Protein AF-A0A961X4J5-F1 (afdb_monomer_lite)

Radius of gyration: 14.14 Å; chains: 1; bounding box: 37×30×37 Å

pLDDT: mean 94.18, std 5.53, range [62.19, 98.69]

Secondary structure (DSSP, 8-state):
---HHHHHHHHHHTGGGS-EEEEETTEEEEE-HHHHHTGGGEEEEEEEETT-SS-EE--PPPP-TTSTT---TTTS--EEEEETT--S-EEEEEEETTS-BPPPEEEEPPTT-TTS-B-EE--

Foldseek 3Di:
DDDLVRLVVVCVVCVFPQWWWFDDDQKIKIFRLVVLQSVLFFPWKWKDFPPDDDIDTQDHDDADPVRRRDDDPVPHPGIDIGGPPRGAKMWMKTQTPVRDIDDIWMWGHDPPCHRDIGIGTPD

Sequence (123 aa):
MMAPAQMRAALEATAGQWLAFRNWDGKQLVYFTHLVSWKCGIAEVRYQVNGQGGAEHFPLPACDPQMPFNVDAEKDAIYLTFAAGTVREITVQLTYADGSESAVRAFAPCDNAGDSACAVAVR

Structure (mmCIF, N/CA/C/O backbone):
data_AF-A0A961X4J5-F1
#
_entry.id   AF-A0A961X4J5-F1
#
loop_
_atom_site.group_PDB
_atom_site.id
_atom_site.type_symbol
_atom_site.label_atom_id
_atom_site.label_alt_id
_atom_site.label_comp_id
_atom_site.label_asym_id
_atom_site.label_entity_id
_atom_site.label_seq_id
_atom_site.pdbx_PDB_ins_code
_atom_site.Cartn_x
_atom_site.Cartn_y
_atom_site.Cartn_z
_atom_site.occupancy
_atom_site.B_iso_or_equiv
_atom_site.auth_seq_id
_atom_site.auth_comp_id
_atom_site.auth_asym_id
_atom_site.auth_atom_id
_atom_site.pdbx_PDB_model_num
ATOM 1 N N . MET A 1 1 ? 20.866 0.372 -9.115 1.00 71.69 1 MET A N 1
ATOM 2 C CA . MET A 1 1 ? 19.399 0.324 -8.942 1.00 71.69 1 MET A CA 1
ATOM 3 C C . MET A 1 1 ? 18.960 -1.129 -8.994 1.00 71.69 1 MET A C 1
ATOM 5 O O . MET A 1 1 ? 19.514 -1.866 -9.802 1.00 71.69 1 MET A O 1
ATOM 9 N N . MET A 1 2 ? 18.038 -1.554 -8.129 1.00 83.94 2 MET A N 1
ATOM 10 C CA . MET A 1 2 ? 17.468 -2.904 -8.214 1.00 83.94 2 MET A CA 1
ATOM 11 C C . MET A 1 2 ? 16.717 -3.078 -9.537 1.00 83.94 2 MET A C 1
ATOM 13 O O . MET A 1 2 ? 16.040 -2.158 -9.990 1.00 83.94 2 MET A O 1
ATOM 17 N N . ALA A 1 3 ? 16.831 -4.255 -10.151 1.00 90.62 3 ALA A N 1
ATOM 18 C CA . ALA A 1 3 ? 16.052 -4.581 -11.343 1.00 90.62 3 ALA A CA 1
ATOM 19 C C . ALA A 1 3 ? 14.548 -4.692 -11.003 1.00 90.62 3 ALA A C 1
ATOM 21 O O . ALA A 1 3 ? 14.225 -5.084 -9.876 1.00 90.62 3 ALA A O 1
ATOM 22 N N . PRO A 1 4 ? 13.625 -4.450 -11.958 1.00 90.19 4 PRO A N 1
ATOM 23 C CA . PRO A 1 4 ? 12.179 -4.544 -11.715 1.00 90.19 4 PRO A CA 1
ATOM 24 C C . PRO A 1 4 ? 11.747 -5.877 -11.089 1.00 90.19 4 PRO A C 1
ATOM 26 O O . PRO A 1 4 ? 11.022 -5.892 -10.098 1.00 90.19 4 PRO A O 1
ATOM 29 N N . ALA A 1 5 ? 12.292 -6.995 -11.580 1.00 91.94 5 ALA A N 1
ATOM 30 C CA . ALA A 1 5 ? 12.014 -8.321 -11.029 1.00 91.94 5 ALA A CA 1
ATOM 31 C C . ALA A 1 5 ? 12.446 -8.467 -9.556 1.00 91.94 5 ALA A C 1
ATOM 33 O O . ALA A 1 5 ? 11.760 -9.122 -8.775 1.00 91.94 5 ALA A O 1
ATOM 34 N N . GLN A 1 6 ? 13.556 -7.834 -9.153 1.00 94.31 6 GLN A N 1
ATOM 35 C CA . GLN A 1 6 ? 14.018 -7.858 -7.760 1.00 94.31 6 GLN A CA 1
ATOM 36 C C . GLN A 1 6 ? 13.127 -6.990 -6.862 1.00 94.31 6 GLN A C 1
ATOM 38 O O . GLN A 1 6 ? 12.822 -7.393 -5.744 1.00 94.31 6 GLN A O 1
ATOM 43 N N . MET A 1 7 ? 12.678 -5.827 -7.351 1.00 95.25 7 MET 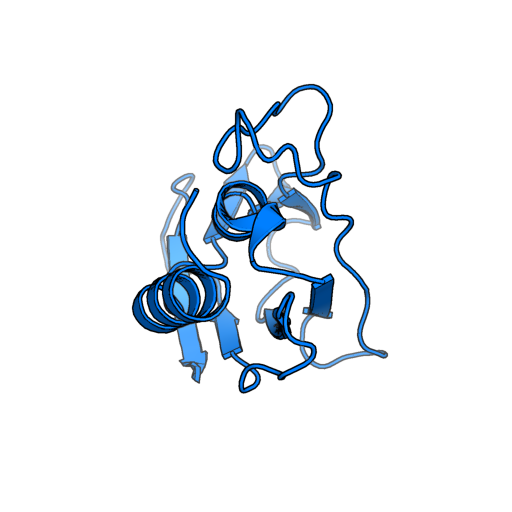A N 1
ATOM 44 C CA . MET A 1 7 ? 11.737 -4.961 -6.625 1.00 95.25 7 MET A CA 1
ATOM 45 C C . MET A 1 7 ? 10.402 -5.670 -6.390 1.00 95.25 7 MET A C 1
ATOM 47 O O . MET A 1 7 ? 9.913 -5.709 -5.265 1.00 95.25 7 MET A O 1
ATOM 51 N N . ARG A 1 8 ? 9.851 -6.300 -7.435 1.00 96.50 8 ARG A N 1
ATOM 52 C CA . ARG A 1 8 ? 8.638 -7.117 -7.332 1.00 96.50 8 ARG A CA 1
ATOM 53 C C . ARG A 1 8 ? 8.812 -8.264 -6.335 1.00 96.50 8 ARG A C 1
ATOM 55 O O . ARG A 1 8 ? 7.948 -8.463 -5.489 1.00 96.50 8 ARG A O 1
ATOM 62 N N . ALA A 1 9 ? 9.923 -8.999 -6.404 1.00 96.88 9 ALA A N 1
ATOM 63 C CA . ALA A 1 9 ? 10.184 -10.101 -5.478 1.00 96.88 9 ALA A CA 1
ATOM 64 C C . ALA A 1 9 ? 10.243 -9.631 -4.013 1.00 96.88 9 ALA A C 1
ATOM 66 O O . ALA A 1 9 ? 9.692 -10.293 -3.138 1.00 96.88 9 ALA A O 1
ATOM 67 N N . ALA A 1 10 ? 10.859 -8.476 -3.744 1.00 96.62 10 ALA A N 1
ATOM 68 C CA . ALA A 1 10 ? 10.898 -7.894 -2.404 1.00 96.62 10 ALA A CA 1
ATOM 69 C C . ALA A 1 10 ? 9.515 -7.418 -1.924 1.00 96.62 10 ALA A C 1
ATOM 71 O O . ALA A 1 10 ? 9.152 -7.637 -0.766 1.00 96.62 10 ALA A O 1
ATOM 72 N N . LEU A 1 11 ? 8.717 -6.821 -2.816 1.00 97.69 11 LEU A N 1
ATOM 73 C CA . LEU A 1 11 ? 7.329 -6.459 -2.531 1.00 97.69 11 LEU A CA 1
ATOM 74 C C . LEU A 1 11 ? 6.502 -7.688 -2.149 1.00 97.69 11 LEU A C 1
ATOM 76 O O . LEU A 1 11 ? 5.848 -7.669 -1.112 1.00 97.69 11 LEU A O 1
ATOM 80 N N . GLU A 1 12 ? 6.571 -8.771 -2.923 1.00 97.69 12 GLU A N 1
ATOM 81 C CA . GLU A 1 12 ? 5.841 -10.012 -2.624 1.00 97.69 12 GLU A CA 1
ATOM 82 C C . GLU A 1 12 ? 6.330 -10.679 -1.330 1.00 97.69 12 GLU A C 1
ATOM 84 O O . GLU A 1 12 ? 5.521 -11.120 -0.516 1.00 97.69 12 GLU A O 1
ATOM 89 N N . ALA A 1 13 ? 7.642 -10.687 -1.077 1.00 97.44 13 ALA A N 1
ATOM 90 C CA . ALA A 1 13 ? 8.204 -11.215 0.169 1.00 97.44 13 ALA A CA 1
ATOM 91 C C . ALA A 1 13 ? 7.747 -10.434 1.415 1.00 97.44 13 ALA A C 1
ATOM 93 O O . ALA A 1 13 ? 7.739 -10.978 2.517 1.00 97.44 13 ALA A O 1
ATOM 94 N N . THR A 1 14 ? 7.350 -9.170 1.243 1.00 96.69 14 THR A N 1
ATOM 95 C CA . THR A 1 14 ? 6.865 -8.282 2.312 1.00 96.69 14 THR A CA 1
ATOM 96 C C . THR A 1 14 ? 5.361 -8.022 2.228 1.00 96.69 14 THR A C 1
ATOM 98 O O . THR A 1 14 ? 4.862 -7.102 2.875 1.00 96.69 14 THR A O 1
ATOM 101 N N . ALA A 1 15 ? 4.612 -8.839 1.475 1.00 96.31 15 ALA A N 1
ATOM 102 C CA . ALA A 1 15 ? 3.184 -8.626 1.241 1.00 96.31 15 ALA A CA 1
ATOM 103 C C . ALA A 1 15 ? 2.362 -8.503 2.530 1.00 96.31 15 ALA A C 1
ATOM 105 O O . ALA A 1 15 ? 1.439 -7.704 2.585 1.00 96.31 15 ALA A O 1
ATOM 106 N N . GLY A 1 16 ? 2.733 -9.206 3.604 1.00 94.81 16 GLY A N 1
ATOM 107 C CA . GLY A 1 16 ? 2.058 -9.094 4.903 1.00 94.81 16 GLY A CA 1
ATOM 108 C C . GLY A 1 16 ? 2.230 -7.745 5.621 1.00 94.81 16 GLY A C 1
ATOM 109 O O . GLY A 1 16 ? 1.610 -7.542 6.658 1.00 94.81 16 GLY A O 1
ATOM 110 N N . GLN A 1 17 ? 3.059 -6.835 5.101 1.00 94.75 17 GLN A N 1
ATOM 111 C CA . GLN A 1 17 ? 3.423 -5.560 5.735 1.00 94.75 17 GLN A CA 1
ATOM 112 C C . GLN A 1 17 ? 3.071 -4.336 4.880 1.00 94.75 17 GLN A C 1
ATOM 114 O O . GLN A 1 17 ? 3.465 -3.220 5.212 1.00 94.75 17 GLN A O 1
ATOM 119 N N . TRP A 1 18 ? 2.354 -4.518 3.766 1.00 97.81 18 TRP A N 1
ATOM 120 C CA . TRP A 1 18 ? 2.059 -3.413 2.851 1.00 97.81 18 TRP A CA 1
ATOM 121 C C . TRP A 1 18 ? 1.219 -2.311 3.491 1.00 97.81 18 TRP A C 1
ATOM 123 O O . TRP A 1 18 ? 1.470 -1.137 3.216 1.00 97.81 18 TRP A O 1
ATOM 133 N N . LEU A 1 19 ? 0.261 -2.687 4.344 1.00 98.00 19 LEU A N 1
ATOM 134 C CA . LEU A 1 19 ? -0.601 -1.755 5.062 1.00 98.00 19 LEU A CA 1
ATOM 135 C C . LEU A 1 19 ? -0.453 -1.898 6.577 1.00 98.00 19 LEU A C 1
ATOM 137 O O . LEU A 1 19 ? -0.187 -2.985 7.088 1.00 98.00 19 LEU A O 1
ATOM 141 N N . ALA A 1 20 ? -0.696 -0.801 7.291 1.00 96.75 20 ALA A N 1
ATOM 142 C CA . ALA A 1 20 ? -0.844 -0.789 8.744 1.00 96.75 20 ALA A CA 1
ATOM 143 C C . ALA A 1 20 ? -1.984 0.143 9.168 1.00 96.75 20 ALA A C 1
ATOM 145 O O . ALA A 1 20 ? -2.172 1.209 8.595 1.00 96.75 20 ALA A O 1
ATOM 146 N N . PHE A 1 21 ? -2.722 -0.227 10.204 1.00 96.81 21 PHE A N 1
ATOM 147 C CA . PHE A 1 21 ? -3.807 0.551 10.792 1.00 96.81 21 PHE A CA 1
ATOM 148 C C . PHE A 1 21 ? -3.356 1.158 12.108 1.00 96.81 21 PHE A C 1
ATOM 150 O O . PHE A 1 21 ? -2.649 0.511 12.875 1.00 96.81 21 PHE A O 1
ATOM 157 N N . ARG A 1 22 ? -3.804 2.376 12.401 1.00 95.56 22 ARG A N 1
ATOM 158 C CA . ARG A 1 22 ? -3.560 3.033 13.684 1.00 95.56 22 ARG A CA 1
ATOM 159 C C . ARG A 1 22 ? -4.768 3.854 14.096 1.00 95.56 22 ARG A C 1
ATOM 161 O O . ARG A 1 22 ? -5.252 4.661 13.306 1.00 95.56 22 ARG A O 1
ATOM 168 N N . ASN A 1 23 ? -5.208 3.705 15.338 1.00 93.06 23 ASN A N 1
ATOM 169 C CA . ASN A 1 23 ? -6.140 4.655 15.932 1.00 93.06 23 ASN A CA 1
ATOM 170 C C . ASN A 1 23 ? -5.344 5.811 16.538 1.00 93.06 23 ASN A C 1
ATOM 172 O O . ASN A 1 23 ? -4.354 5.592 17.234 1.00 93.06 23 ASN A O 1
ATOM 176 N N . TRP A 1 24 ? -5.730 7.041 16.218 1.00 92.38 24 TRP A N 1
ATOM 177 C CA . TRP A 1 24 ? -5.050 8.234 16.708 1.00 92.38 24 TRP A CA 1
ATO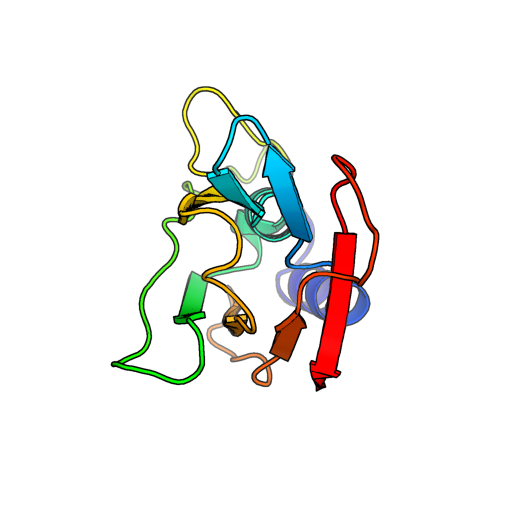M 178 C C . TRP A 1 24 ? -5.992 9.430 16.673 1.00 92.38 24 TRP A C 1
ATOM 180 O O . TRP A 1 24 ? -6.596 9.694 15.637 1.00 92.38 24 TRP A O 1
ATOM 190 N N . ASP A 1 25 ? -6.104 10.161 17.783 1.00 92.44 25 ASP A N 1
ATOM 191 C CA . ASP A 1 25 ? -6.863 11.420 17.863 1.00 92.44 25 ASP A CA 1
ATOM 192 C C . ASP A 1 25 ? -8.301 11.317 17.299 1.00 92.44 25 ASP A C 1
ATOM 194 O O . ASP A 1 25 ? -8.733 12.087 16.442 1.00 92.44 25 ASP A O 1
ATOM 198 N N . GLY A 1 26 ? -9.032 10.272 17.706 1.00 90.81 26 GLY A N 1
ATOM 199 C CA . GLY A 1 26 ? -10.405 10.020 17.242 1.00 90.81 26 GLY A CA 1
ATOM 200 C C . GLY A 1 26 ? -10.531 9.615 15.765 1.00 90.81 26 GLY A C 1
ATOM 201 O O . GLY A 1 26 ? -11.645 9.523 15.242 1.00 90.81 26 GLY A O 1
ATOM 202 N N . LYS A 1 27 ? -9.413 9.345 15.087 1.00 95.06 27 LYS A N 1
ATOM 203 C CA . LYS A 1 27 ? -9.345 8.898 13.692 1.00 95.06 27 LYS A CA 1
ATOM 204 C C . LYS A 1 27 ? -8.780 7.490 13.599 1.00 95.06 27 LYS A C 1
ATOM 206 O O . LYS A 1 27 ? -8.087 7.012 14.496 1.00 95.06 27 LYS A O 1
ATOM 211 N N . GLN A 1 28 ? -9.047 6.857 12.466 1.00 95.06 28 GLN A N 1
ATOM 212 C CA . GLN A 1 28 ? -8.383 5.635 12.043 1.00 95.06 28 GLN A CA 1
ATOM 213 C C . GLN A 1 28 ? -7.530 5.955 10.817 1.00 95.06 28 GLN A C 1
ATOM 215 O O . GLN A 1 28 ? -8.045 6.365 9.777 1.00 95.06 28 GLN A O 1
ATOM 220 N N . LEU A 1 29 ? -6.220 5.803 10.956 1.00 97.12 29 LEU A N 1
ATOM 221 C CA . LEU A 1 29 ? -5.253 5.982 9.883 1.00 97.12 29 LEU A CA 1
ATOM 222 C C . LEU A 1 29 ? -4.936 4.627 9.264 1.00 97.12 29 LEU A C 1
ATOM 224 O O . LEU A 1 29 ? -4.732 3.648 9.985 1.00 97.12 29 LEU A O 1
ATOM 228 N N . VAL A 1 30 ? -4.858 4.584 7.939 1.00 97.75 30 VAL A N 1
ATOM 229 C CA . VAL A 1 30 ? -4.388 3.414 7.193 1.00 97.75 30 VAL A CA 1
ATOM 230 C C . VAL A 1 30 ? -3.136 3.814 6.444 1.00 97.75 30 VAL A C 1
ATOM 232 O O . VAL A 1 30 ? -3.208 4.539 5.457 1.00 97.75 30 VAL A O 1
ATOM 235 N N . TYR A 1 31 ? -1.992 3.362 6.932 1.00 97.94 31 TYR A N 1
ATOM 236 C CA . TYR A 1 31 ? -0.686 3.620 6.357 1.00 97.94 31 TYR A CA 1
ATOM 237 C C . TYR A 1 31 ? -0.435 2.751 5.132 1.00 97.94 31 TYR A C 1
ATOM 239 O O . TYR A 1 31 ? -0.603 1.537 5.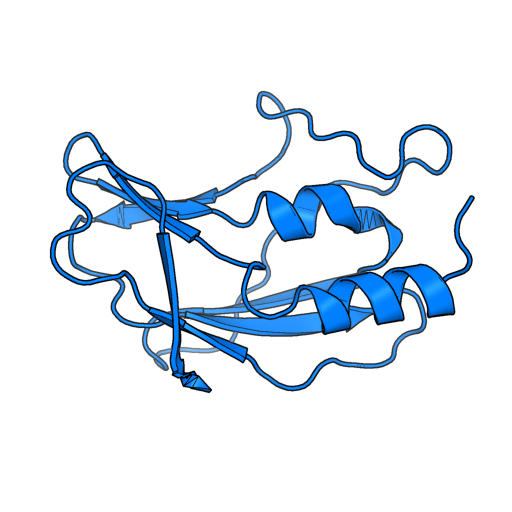173 1.00 97.94 31 TYR A O 1
ATOM 247 N N . PHE A 1 32 ? 0.047 3.409 4.084 1.00 98.50 32 PHE A N 1
ATOM 248 C CA . PHE A 1 32 ? 0.590 2.838 2.854 1.00 98.50 32 PHE A CA 1
ATOM 249 C C . PHE A 1 32 ? 2.107 3.085 2.767 1.00 98.50 32 PHE A C 1
ATOM 251 O O . PHE A 1 32 ? 2.718 2.823 1.735 1.00 98.50 32 PHE A O 1
ATOM 258 N N . THR A 1 33 ? 2.734 3.593 3.838 1.00 97.88 33 THR A N 1
ATOM 259 C CA . THR A 1 33 ? 4.143 4.017 3.878 1.00 97.88 33 THR A CA 1
ATOM 260 C C . THR A 1 33 ? 5.100 2.973 3.312 1.00 97.88 33 THR A C 1
ATOM 262 O O . THR A 1 33 ? 6.020 3.333 2.585 1.00 97.88 33 THR A O 1
ATOM 265 N N . HIS A 1 34 ? 4.868 1.685 3.590 1.00 97.69 34 HIS A N 1
ATOM 266 C CA . HIS A 1 34 ? 5.683 0.608 3.025 1.00 97.69 34 HIS A CA 1
ATOM 267 C C . HIS A 1 34 ? 5.629 0.619 1.494 1.00 97.69 34 HIS A C 1
ATOM 269 O O . HIS A 1 34 ? 6.666 0.669 0.844 1.00 97.69 34 HIS A O 1
ATOM 275 N N . LEU A 1 35 ? 4.435 0.660 0.899 1.00 98.38 35 LEU A N 1
ATOM 276 C CA . LEU A 1 35 ? 4.278 0.745 -0.556 1.00 98.38 35 LEU A CA 1
ATOM 277 C C . LEU A 1 35 ? 4.905 2.022 -1.133 1.00 98.38 35 LEU A C 1
ATOM 279 O O . LEU A 1 35 ? 5.541 1.963 -2.183 1.00 98.38 35 LE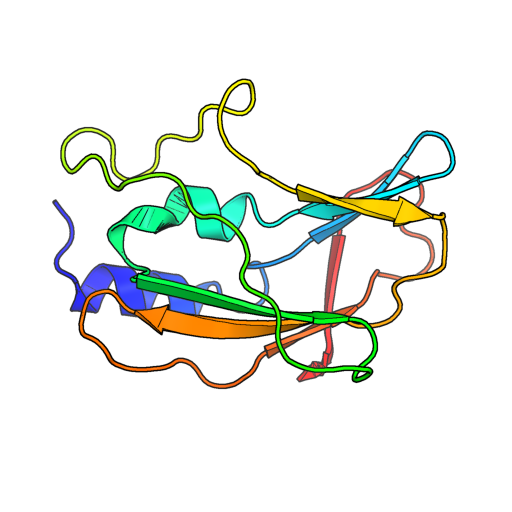U A O 1
ATOM 283 N N . VAL A 1 36 ? 4.809 3.151 -0.425 1.00 98.25 36 VAL A N 1
ATOM 284 C CA . VAL A 1 36 ? 5.451 4.415 -0.825 1.00 98.25 36 VAL A CA 1
ATOM 285 C C . VAL A 1 36 ? 6.980 4.292 -0.834 1.00 98.25 36 VAL A C 1
ATOM 287 O O . VAL A 1 36 ? 7.624 4.728 -1.789 1.00 98.25 36 VAL A O 1
ATOM 290 N N . SER A 1 37 ? 7.579 3.622 0.157 1.00 97.38 37 SER A N 1
ATOM 291 C CA . SER A 1 37 ? 9.011 3.293 0.137 1.00 97.38 37 SER A CA 1
ATOM 292 C C . SER A 1 37 ? 9.387 2.437 -1.073 1.00 97.38 37 SER A C 1
ATOM 294 O O . SER A 1 37 ? 10.489 2.554 -1.583 1.00 97.38 37 SER A O 1
ATOM 296 N N . TRP A 1 38 ? 8.490 1.607 -1.594 1.00 97.38 38 TRP A N 1
ATOM 297 C CA . TRP A 1 38 ? 8.756 0.756 -2.758 1.00 97.38 38 TRP A CA 1
ATOM 298 C C . TRP A 1 38 ? 8.196 1.313 -4.077 1.00 97.38 38 TRP A C 1
ATOM 300 O O . TRP A 1 38 ? 8.148 0.583 -5.067 1.00 97.38 38 TRP A O 1
ATOM 310 N N . LYS A 1 39 ? 7.841 2.608 -4.131 1.00 96.94 39 LYS A N 1
ATOM 311 C CA . LYS A 1 39 ? 7.190 3.278 -5.278 1.00 96.94 39 LYS A CA 1
ATOM 312 C C . LYS A 1 39 ? 7.805 2.970 -6.645 1.00 96.94 39 LYS A C 1
ATOM 314 O O . LYS A 1 39 ? 7.090 2.785 -7.616 1.00 96.94 39 LYS A O 1
ATOM 319 N N . CYS A 1 40 ? 9.128 2.837 -6.737 1.00 96.94 40 CYS A N 1
ATOM 320 C CA . CYS A 1 40 ? 9.811 2.537 -8.000 1.00 96.94 40 CYS A CA 1
ATOM 321 C C . CYS A 1 40 ? 9.530 1.135 -8.568 1.00 96.94 40 CYS A C 1
ATOM 323 O O . CYS A 1 40 ? 9.816 0.885 -9.736 1.00 96.94 40 CYS A O 1
ATOM 325 N N . GLY A 1 41 ? 9.015 0.211 -7.756 1.00 97.25 41 GLY A N 1
ATOM 326 C CA . GLY A 1 41 ? 8.587 -1.119 -8.186 1.00 97.25 41 GLY A CA 1
ATOM 327 C C . GLY A 1 41 ? 7.100 -1.214 -8.532 1.00 97.25 41 GLY A C 1
ATOM 328 O O . GLY A 1 41 ? 6.654 -2.292 -8.921 1.00 97.25 41 GLY A O 1
ATOM 329 N N . ILE A 1 42 ? 6.338 -0.128 -8.383 1.00 98.31 42 ILE A N 1
ATOM 330 C CA . ILE A 1 42 ? 4.876 -0.127 -8.443 1.00 98.31 42 ILE A CA 1
ATOM 331 C C . ILE A 1 42 ? 4.425 0.903 -9.479 1.00 98.31 42 ILE A C 1
ATOM 333 O O . ILE A 1 42 ? 4.779 2.074 -9.403 1.00 98.31 42 ILE A O 1
ATOM 337 N N . ALA A 1 43 ? 3.633 0.462 -10.449 1.00 98.00 43 ALA A N 1
ATOM 338 C CA . ALA A 1 43 ? 2.948 1.345 -11.381 1.00 98.00 43 ALA A CA 1
ATOM 339 C C . ALA A 1 43 ? 1.648 1.897 -10.777 1.00 98.00 43 ALA A C 1
ATOM 341 O O . ALA A 1 43 ? 1.290 3.044 -11.026 1.00 98.00 43 ALA A O 1
ATOM 342 N N . GLU A 1 44 ? 0.941 1.093 -9.977 1.00 98.44 44 GLU A N 1
ATOM 343 C CA . GLU A 1 44 ? -0.371 1.452 -9.441 1.00 98.44 44 GLU A CA 1
ATOM 344 C C . GLU A 1 44 ? -0.680 0.713 -8.135 1.00 98.44 44 GLU A C 1
ATOM 346 O O . GLU A 1 44 ? -0.320 -0.454 -7.969 1.00 98.44 44 GLU A O 1
ATOM 351 N N . VAL A 1 45 ? -1.399 1.381 -7.230 1.00 98.69 45 VAL A N 1
ATOM 352 C CA . VAL A 1 45 ? -1.963 0.785 -6.013 1.00 98.69 45 VAL A CA 1
ATOM 353 C C . VAL A 1 45 ? -3.473 0.956 -6.060 1.00 98.69 45 VAL A C 1
ATOM 355 O O . VAL A 1 45 ? -3.970 2.069 -5.883 1.00 98.69 45 VAL A O 1
ATOM 358 N N . ARG A 1 46 ? -4.203 -0.141 -6.265 1.00 98.56 46 ARG A N 1
ATOM 359 C CA . ARG A 1 46 ? -5.662 -0.165 -6.131 1.00 98.56 46 ARG A CA 1
ATOM 360 C C . ARG A 1 46 ? -6.046 -0.670 -4.760 1.00 98.56 46 ARG A C 1
ATOM 362 O O . ARG A 1 46 ? -5.481 -1.660 -4.304 1.00 98.56 46 ARG A O 1
ATOM 369 N N . TYR A 1 47 ? -7.019 -0.040 -4.122 1.00 98.19 47 TYR A N 1
ATOM 370 C CA . TYR A 1 47 ? -7.545 -0.483 -2.841 1.00 98.19 47 TYR A CA 1
ATOM 371 C C . TYR A 1 47 ? -9.068 -0.404 -2.791 1.00 98.19 47 TYR A C 1
ATOM 373 O O . TYR A 1 47 ? -9.694 0.317 -3.558 1.00 98.19 47 TYR A O 1
ATOM 381 N N . GLN A 1 48 ? -9.675 -1.152 -1.879 1.00 97.62 48 GLN A N 1
ATOM 382 C CA . GLN A 1 48 ? -11.107 -1.083 -1.616 1.00 97.62 48 GLN A CA 1
ATOM 383 C C . GLN A 1 48 ? -11.355 -1.199 -0.118 1.00 97.62 48 GLN A C 1
ATOM 385 O O . GLN A 1 48 ? -10.775 -2.056 0.550 1.00 97.62 48 GLN A O 1
ATOM 390 N N . VAL A 1 49 ? -12.225 -0.338 0.405 1.00 96.94 49 VAL A N 1
ATOM 391 C CA . VAL A 1 49 ? -12.553 -0.274 1.831 1.00 96.94 49 VAL A CA 1
ATOM 392 C C . VAL A 1 49 ? -13.802 -1.106 2.110 1.00 96.94 49 VAL A C 1
ATOM 394 O O . VAL A 1 49 ? -14.844 -0.920 1.484 1.00 96.94 49 VAL A O 1
ATOM 397 N N . ASN A 1 50 ? -13.708 -2.027 3.071 1.00 95.50 50 ASN A N 1
ATOM 398 C CA . ASN A 1 50 ? -14.802 -2.879 3.550 1.00 95.50 50 ASN A CA 1
ATOM 399 C C . ASN A 1 50 ? -15.536 -3.679 2.450 1.00 95.50 50 ASN A C 1
ATOM 401 O O . ASN A 1 50 ? -16.701 -4.031 2.628 1.00 95.50 50 ASN A O 1
ATOM 405 N N . GLY A 1 51 ? -14.893 -3.932 1.303 1.00 91.25 51 GLY A N 1
ATOM 406 C CA . GLY A 1 51 ? -15.510 -4.612 0.155 1.00 91.25 51 GLY A CA 1
ATOM 407 C C . GLY A 1 51 ? -16.721 -3.879 -0.442 1.00 91.25 51 GLY A C 1
ATOM 408 O O . GLY A 1 51 ? -17.526 -4.494 -1.140 1.00 91.25 51 GLY A O 1
ATOM 409 N N . GLN A 1 52 ? -16.888 -2.587 -0.143 1.00 86.06 52 GLN A N 1
ATOM 410 C CA . GLN A 1 52 ? -17.983 -1.763 -0.651 1.00 86.06 52 GLN A CA 1
ATOM 411 C C . GLN A 1 52 ? -17.485 -0.809 -1.739 1.00 86.06 52 GLN A C 1
ATOM 413 O O . GLN A 1 52 ? -16.310 -0.453 -1.780 1.00 86.06 52 GLN A O 1
ATOM 418 N N . GLY A 1 53 ? -18.379 -0.405 -2.644 1.00 88.75 53 GLY A N 1
ATOM 419 C CA . GLY A 1 53 ? -18.034 0.487 -3.755 1.00 88.75 53 GLY A CA 1
ATOM 420 C C . GLY A 1 53 ? -17.166 -0.175 -4.832 1.00 88.75 53 GLY A C 1
ATOM 421 O O . GLY A 1 53 ? -17.170 -1.396 -4.979 1.00 88.75 53 GLY A O 1
ATOM 422 N N . GLY A 1 54 ? -16.461 0.647 -5.611 1.00 90.94 54 GLY A N 1
ATOM 423 C CA . GLY A 1 54 ? -15.438 0.206 -6.566 1.00 90.94 54 GLY A CA 1
ATOM 424 C C . GLY A 1 54 ? -14.030 0.326 -5.978 1.00 90.94 54 GLY A C 1
ATOM 425 O O . GLY A 1 54 ? -13.854 0.899 -4.906 1.00 90.94 54 GLY A O 1
ATOM 426 N N . ALA A 1 55 ? -13.030 -0.205 -6.683 1.00 93.31 55 ALA A N 1
ATOM 427 C CA . ALA A 1 55 ? -11.636 0.009 -6.311 1.00 93.31 55 ALA A CA 1
ATOM 428 C C . ALA A 1 55 ? -11.233 1.477 -6.538 1.00 93.31 55 ALA A C 1
ATOM 430 O O . ALA A 1 55 ? -11.554 2.069 -7.568 1.00 93.31 55 ALA A O 1
ATOM 431 N N . GLU A 1 56 ? -10.515 2.041 -5.576 1.00 97.12 56 GLU A N 1
ATOM 432 C CA . GLU A 1 56 ? -9.921 3.374 -5.603 1.00 97.12 56 GLU A CA 1
ATOM 433 C C . GLU A 1 56 ? -8.404 3.276 -5.800 1.00 97.12 56 GLU A C 1
ATOM 435 O O . GLU A 1 56 ? -7.807 2.222 -5.579 1.00 97.12 56 GLU A O 1
ATOM 440 N N . HIS A 1 57 ? -7.758 4.377 -6.188 1.00 98.12 57 HIS A N 1
ATOM 441 C CA . HIS A 1 57 ? -6.306 4.425 -6.373 1.00 98.12 57 HIS A CA 1
ATOM 442 C C . HIS A 1 57 ? -5.648 5.196 -5.234 1.00 98.12 57 HIS A C 1
ATOM 444 O O . HIS A 1 57 ? -6.052 6.317 -4.920 1.00 98.12 57 HIS A O 1
ATOM 450 N N . PHE A 1 58 ? -4.610 4.619 -4.631 1.00 98.44 58 PHE A N 1
ATOM 451 C CA . PHE A 1 58 ? -3.767 5.355 -3.697 1.00 98.44 58 PHE A CA 1
ATOM 452 C C . PHE A 1 58 ? -2.714 6.153 -4.485 1.00 98.44 58 PHE A C 1
ATOM 454 O O . PHE A 1 58 ? -2.022 5.568 -5.325 1.00 98.44 58 PHE A O 1
ATOM 461 N N . PRO A 1 59 ? -2.570 7.471 -4.251 1.00 97.12 59 PRO A N 1
ATOM 462 C CA . PRO A 1 59 ? -1.628 8.291 -5.001 1.00 97.12 59 PRO A CA 1
ATOM 463 C C . PRO A 1 59 ? -0.190 7.990 -4.568 1.00 97.12 59 PRO A C 1
ATOM 465 O O . PRO A 1 59 ? 0.267 8.448 -3.522 1.00 97.12 59 PRO A O 1
ATOM 468 N N . LEU A 1 60 ? 0.538 7.226 -5.385 1.00 97.06 60 LEU A N 1
ATOM 469 C CA . LEU A 1 60 ? 1.974 7.041 -5.204 1.00 97.06 60 LEU A CA 1
ATOM 470 C C . LEU A 1 60 ? 2.750 8.256 -5.733 1.00 97.06 60 LEU A C 1
ATOM 472 O O . LEU A 1 60 ? 2.449 8.745 -6.826 1.00 97.06 60 LEU A O 1
ATOM 476 N N . PRO A 1 61 ? 3.782 8.721 -5.012 1.00 96.06 61 PRO A N 1
ATOM 477 C CA . PRO A 1 61 ? 4.690 9.725 -5.542 1.00 96.06 61 PRO A CA 1
ATOM 478 C C . PRO A 1 61 ? 5.527 9.163 -6.696 1.00 96.06 61 PRO A C 1
ATOM 480 O O . PRO A 1 61 ? 5.719 7.951 -6.833 1.00 96.06 61 PRO A O 1
ATOM 483 N N . ALA A 1 62 ? 6.062 10.062 -7.524 1.00 94.50 62 ALA A N 1
ATOM 484 C CA . ALA A 1 62 ? 6.916 9.680 -8.641 1.00 94.50 62 ALA A CA 1
ATOM 485 C C . ALA A 1 62 ? 8.172 8.924 -8.164 1.00 94.50 62 ALA A C 1
ATOM 487 O O . ALA A 1 62 ? 8.761 9.226 -7.123 1.00 94.50 62 ALA A O 1
ATOM 488 N N . CYS A 1 63 ? 8.609 7.942 -8.951 1.00 94.44 63 CYS A N 1
ATOM 489 C CA . CYS A 1 63 ? 9.862 7.242 -8.698 1.00 94.44 63 CYS A CA 1
ATOM 490 C C . CYS A 1 63 ? 11.068 8.147 -8.995 1.00 94.44 63 CYS A C 1
ATOM 492 O O . CYS A 1 63 ? 11.203 8.654 -10.107 1.00 94.44 63 CYS A O 1
ATOM 494 N N . ASP A 1 64 ? 11.980 8.265 -8.028 1.00 93.88 64 ASP A N 1
ATOM 495 C CA . ASP A 1 64 ? 13.336 8.777 -8.231 1.00 93.88 64 ASP A CA 1
ATOM 496 C C . ASP A 1 64 ? 14.322 7.593 -8.236 1.00 93.88 64 ASP A C 1
ATOM 498 O O . ASP A 1 64 ? 14.544 6.976 -7.189 1.00 93.88 64 ASP A O 1
ATOM 502 N N . PRO A 1 65 ? 14.943 7.261 -9.382 1.00 92.12 65 PRO A N 1
ATOM 503 C CA . PRO A 1 65 ? 15.921 6.184 -9.471 1.00 92.12 65 PRO A CA 1
ATOM 504 C C . PRO A 1 65 ? 17.166 6.337 -8.590 1.00 92.12 65 PRO A C 1
ATOM 506 O O . PRO A 1 65 ? 17.808 5.330 -8.273 1.00 92.12 65 PRO A O 1
ATOM 509 N N . GLN A 1 66 ? 17.529 7.567 -8.214 1.00 93.75 66 GLN A N 1
ATOM 510 C CA . GLN A 1 66 ? 18.667 7.853 -7.339 1.00 93.75 66 GLN A CA 1
ATOM 511 C C . GLN A 1 66 ? 18.302 7.679 -5.861 1.00 93.75 66 GLN A C 1
ATOM 513 O O . GLN A 1 66 ? 19.158 7.309 -5.058 1.00 93.75 66 GLN A O 1
ATOM 518 N N . MET A 1 67 ? 17.028 7.884 -5.516 1.00 93.69 67 MET A N 1
ATOM 519 C CA . MET A 1 67 ? 16.485 7.740 -4.162 1.00 93.69 67 MET A CA 1
ATOM 520 C C . MET A 1 67 ? 15.220 6.858 -4.151 1.00 93.69 67 MET A C 1
ATOM 522 O O . MET A 1 67 ? 14.139 7.297 -3.734 1.00 93.69 67 MET A O 1
ATOM 526 N N . PRO A 1 68 ? 15.328 5.582 -4.574 1.00 93.44 68 PRO A N 1
ATOM 527 C CA . PRO A 1 68 ? 14.159 4.748 -4.850 1.00 93.44 68 PRO A CA 1
ATOM 528 C C . PRO A 1 68 ? 13.299 4.500 -3.608 1.00 93.44 68 PRO A C 1
ATOM 530 O O . PRO A 1 68 ? 12.075 4.433 -3.727 1.00 93.44 68 PRO A O 1
ATOM 533 N N . PHE A 1 69 ? 13.928 4.464 -2.427 1.00 95.25 69 PHE A N 1
ATOM 534 C CA . PHE A 1 69 ? 13.280 4.161 -1.149 1.00 95.25 69 PHE A CA 1
ATOM 535 C C . PHE A 1 69 ? 12.925 5.371 -0.286 1.00 95.25 69 PHE A C 1
ATOM 537 O O . PHE A 1 69 ? 12.350 5.207 0.788 1.00 95.25 69 PHE A O 1
ATOM 544 N N . ASN A 1 70 ? 13.266 6.583 -0.734 1.00 96.00 70 ASN A N 1
ATOM 545 C CA . ASN A 1 70 ? 12.974 7.790 0.031 1.00 96.00 70 ASN A CA 1
ATOM 546 C C . ASN A 1 70 ? 11.460 8.024 0.139 1.00 96.00 70 ASN A C 1
ATOM 548 O O . ASN A 1 70 ? 10.738 7.823 -0.838 1.00 96.00 70 ASN A O 1
ATOM 552 N N . VAL A 1 71 ? 11.007 8.478 1.304 1.00 96.75 71 VAL A N 1
ATOM 553 C CA . VAL A 1 71 ? 9.622 8.888 1.558 1.00 96.75 71 VAL A CA 1
ATOM 554 C C . VAL A 1 71 ? 9.668 10.272 2.186 1.00 96.75 71 VAL A C 1
ATOM 556 O O . VAL A 1 71 ? 10.298 10.444 3.229 1.00 96.75 71 VAL A O 1
ATOM 559 N N . ASP A 1 72 ? 9.018 11.248 1.564 1.00 94.88 72 ASP A N 1
ATOM 560 C CA . ASP A 1 72 ? 8.892 12.600 2.102 1.00 94.88 72 ASP A CA 1
ATOM 561 C C . ASP A 1 72 ? 7.507 12.739 2.739 1.00 94.88 72 ASP A C 1
ATOM 563 O O . ASP A 1 72 ? 6.533 13.064 2.070 1.00 94.88 72 ASP A O 1
ATOM 567 N N . ALA A 1 73 ? 7.394 12.465 4.040 1.00 92.06 73 ALA A N 1
ATOM 568 C CA . ALA A 1 73 ? 6.102 12.462 4.733 1.00 92.06 73 ALA A CA 1
ATOM 569 C C . ALA A 1 73 ? 5.411 13.842 4.796 1.00 92.06 73 ALA A C 1
ATOM 571 O O . ALA A 1 73 ? 4.242 13.909 5.175 1.00 92.06 73 ALA A O 1
ATOM 572 N N . GLU A 1 74 ? 6.109 14.931 4.450 1.00 93.69 74 GLU A N 1
ATOM 573 C CA . GLU A 1 74 ? 5.520 16.272 4.357 1.00 93.69 74 GLU A CA 1
ATOM 574 C C . GLU A 1 74 ? 4.871 16.529 2.989 1.00 93.69 74 GLU A C 1
ATOM 576 O O . GLU A 1 74 ? 3.973 17.366 2.886 1.00 93.69 74 GLU A O 1
ATOM 581 N N . LYS A 1 75 ? 5.308 15.818 1.940 1.00 93.38 75 LYS A N 1
ATOM 582 C CA . LYS A 1 75 ? 4.837 16.006 0.555 1.00 93.38 75 LYS A CA 1
ATOM 583 C C . LYS A 1 75 ? 4.037 14.829 0.012 1.00 93.38 75 LYS A C 1
ATOM 585 O O . LYS A 1 75 ? 3.137 15.027 -0.803 1.00 93.38 75 LYS A O 1
ATOM 590 N N . ASP A 1 76 ? 4.371 13.622 0.443 1.00 95.19 76 ASP A N 1
ATOM 591 C CA . ASP A 1 76 ? 3.817 12.380 -0.068 1.00 95.19 76 ASP A CA 1
ATOM 592 C C . ASP A 1 76 ? 2.601 11.956 0.757 1.00 95.19 76 ASP A C 1
ATOM 594 O O . ASP A 1 76 ? 2.601 11.983 1.992 1.00 95.19 76 ASP A O 1
ATOM 598 N N . ALA A 1 77 ? 1.569 11.464 0.073 1.00 96.69 77 ALA A N 1
ATOM 599 C CA . ALA A 1 77 ? 0.531 10.707 0.750 1.00 96.69 77 ALA A CA 1
ATOM 600 C C . ALA A 1 77 ? 1.149 9.408 1.286 1.00 96.69 77 ALA A C 1
ATOM 602 O O . ALA A 1 77 ? 1.637 8.581 0.521 1.00 96.69 77 ALA A O 1
ATOM 603 N N . ILE A 1 78 ? 1.108 9.219 2.606 1.00 97.50 78 ILE A N 1
ATOM 604 C CA . ILE A 1 78 ? 1.611 8.004 3.273 1.00 97.50 78 ILE A CA 1
ATOM 605 C C . ILE A 1 78 ? 0.523 7.245 4.039 1.00 97.50 78 ILE A C 1
ATOM 607 O O . ILE A 1 78 ? 0.741 6.112 4.466 1.00 97.50 78 ILE A O 1
ATOM 611 N N . TYR A 1 79 ? -0.656 7.843 4.206 1.00 97.75 79 TYR A N 1
ATOM 612 C CA . TYR A 1 79 ? -1.820 7.198 4.800 1.00 97.75 79 TYR A CA 1
ATOM 613 C C . TYR A 1 79 ? -3.126 7.804 4.292 1.00 97.75 79 TYR A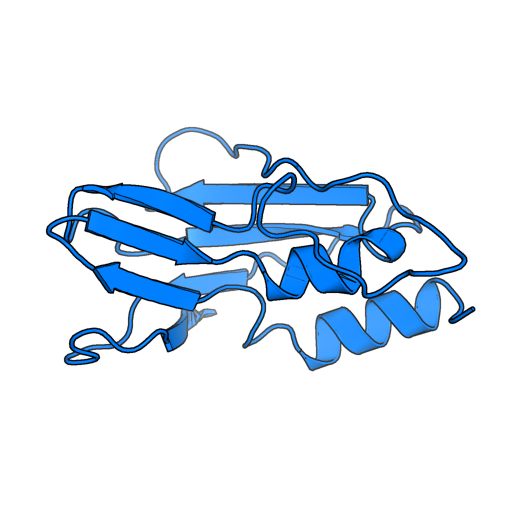 C 1
ATOM 615 O O . TYR A 1 79 ? -3.173 8.942 3.829 1.00 97.75 79 TYR A O 1
ATOM 623 N N . LEU A 1 80 ? -4.200 7.040 4.448 1.00 97.50 80 LEU A N 1
ATOM 624 C CA . LEU A 1 80 ? -5.575 7.511 4.349 1.00 97.50 80 LEU A CA 1
ATOM 625 C C . LEU A 1 80 ? -6.134 7.758 5.752 1.00 97.50 80 LEU A C 1
ATOM 627 O O . LEU A 1 80 ? -5.732 7.100 6.714 1.00 97.50 80 LEU A O 1
ATOM 631 N N . THR A 1 81 ? -7.059 8.708 5.869 1.00 97.25 81 THR A N 1
ATOM 632 C CA . THR A 1 81 ? -7.707 9.059 7.139 1.00 97.25 81 THR A CA 1
ATOM 633 C C . THR A 1 81 ? -9.186 8.724 7.082 1.00 97.25 81 THR A C 1
ATOM 635 O O . THR A 1 81 ? -9.890 9.178 6.185 1.00 97.25 81 THR A O 1
ATOM 638 N N . PHE A 1 82 ? -9.663 8.002 8.088 1.00 96.31 82 PHE A N 1
ATOM 639 C CA . PHE A 1 82 ? -11.063 7.641 8.258 1.00 96.31 82 PHE A CA 1
ATOM 640 C C . PHE A 1 82 ? -11.548 8.007 9.663 1.00 96.31 82 PHE A C 1
ATOM 642 O O . PHE A 1 82 ? -10.754 8.258 10.577 1.00 96.31 82 PHE A O 1
ATOM 649 N N . ALA A 1 83 ? -12.867 8.013 9.855 1.00 94.75 83 ALA A N 1
ATOM 650 C CA . ALA A 1 83 ? -13.442 8.082 11.194 1.00 94.75 83 ALA A CA 1
ATOM 651 C C . ALA A 1 83 ? -13.061 6.823 11.994 1.00 94.75 83 ALA A C 1
ATOM 653 O O . ALA A 1 83 ? -12.995 5.724 11.433 1.00 94.75 83 ALA A O 1
ATOM 654 N N . ALA A 1 84 ? -12.807 6.977 13.297 1.00 91.00 84 ALA A N 1
ATOM 655 C CA . ALA A 1 84 ? -12.418 5.860 14.153 1.00 91.00 84 ALA A CA 1
ATOM 656 C C . ALA A 1 84 ? -13.396 4.674 14.059 1.00 91.00 84 ALA A C 1
ATOM 658 O O . ALA A 1 84 ? -14.614 4.851 14.082 1.00 91.00 84 ALA A O 1
ATOM 659 N N . GLY A 1 85 ? -12.847 3.459 13.956 1.00 87.31 85 GLY A N 1
ATOM 660 C CA . GLY A 1 85 ? -13.609 2.205 13.958 1.00 87.31 85 GLY A CA 1
ATOM 661 C C . GLY A 1 85 ? -14.430 1.918 12.694 1.00 87.31 85 GLY A C 1
ATOM 662 O O . GLY A 1 85 ? -15.244 0.995 12.701 1.00 87.31 85 GLY A O 1
ATOM 663 N N . THR A 1 86 ? -14.255 2.685 11.614 1.00 92.56 86 THR A N 1
ATOM 664 C CA . THR A 1 86 ? -15.054 2.508 10.387 1.00 92.56 86 THR A CA 1
ATOM 665 C C . THR A 1 86 ? -14.435 1.542 9.382 1.00 92.56 86 THR A C 1
ATOM 667 O O . THR A 1 86 ? -15.171 0.862 8.662 1.00 92.56 86 THR A O 1
ATOM 670 N N . VAL A 1 87 ? -13.107 1.426 9.350 1.00 94.69 87 VAL A N 1
ATOM 671 C CA . VAL A 1 87 ? -12.392 0.515 8.455 1.00 94.69 87 VAL A CA 1
ATOM 672 C C . VAL A 1 87 ? -12.129 -0.805 9.167 1.00 94.69 87 VAL A C 1
ATOM 674 O O . VAL A 1 87 ? -11.385 -0.868 10.146 1.00 94.69 87 VAL A O 1
ATOM 677 N N . ARG A 1 88 ? -12.753 -1.865 8.658 1.00 93.94 88 ARG A N 1
ATOM 678 C CA . ARG A 1 88 ? -12.643 -3.240 9.163 1.00 93.94 88 ARG A CA 1
ATOM 679 C C . ARG A 1 88 ? -11.770 -4.100 8.263 1.00 93.94 88 ARG A C 1
ATOM 681 O O . ARG A 1 88 ? -11.112 -5.009 8.747 1.00 93.94 88 ARG A O 1
ATOM 688 N N . GLU A 1 89 ? -11.761 -3.796 6.971 1.00 95.75 89 GLU A N 1
ATOM 689 C CA . GLU A 1 89 ? -10.918 -4.456 5.982 1.00 95.75 89 GLU A CA 1
ATOM 690 C C . GLU A 1 89 ? -10.522 -3.451 4.898 1.00 95.75 89 GLU A C 1
ATOM 692 O O . GLU A 1 89 ? -11.343 -2.636 4.469 1.00 95.75 89 GLU A O 1
ATOM 697 N N . ILE A 1 90 ? -9.282 -3.539 4.424 1.00 97.25 90 ILE A N 1
ATOM 698 C CA . ILE A 1 90 ? -8.875 -2.997 3.129 1.00 97.25 90 ILE A CA 1
ATOM 699 C C . ILE A 1 90 ? -8.282 -4.118 2.295 1.00 97.25 90 ILE A C 1
ATOM 701 O O . ILE A 1 90 ? -7.344 -4.791 2.724 1.00 97.25 90 ILE A O 1
ATOM 705 N N . THR A 1 91 ? -8.797 -4.283 1.081 1.00 97.75 91 THR A N 1
ATOM 706 C CA . THR A 1 91 ? -8.125 -5.081 0.056 1.00 97.75 91 THR A CA 1
ATOM 707 C C . THR A 1 91 ? -7.242 -4.185 -0.789 1.00 97.75 91 THR A C 1
ATOM 709 O O . THR A 1 91 ? -7.668 -3.087 -1.135 1.00 97.75 91 THR A O 1
ATOM 712 N N . VAL A 1 92 ? -6.056 -4.655 -1.164 1.00 98.00 92 VAL A N 1
ATOM 713 C CA . VAL A 1 92 ? -5.131 -3.949 -2.051 1.00 98.00 92 VAL A CA 1
ATOM 714 C C . VAL A 1 92 ? -4.664 -4.873 -3.175 1.00 98.00 92 VAL A C 1
ATOM 716 O O . VAL A 1 92 ? -4.479 -6.075 -2.970 1.00 98.00 92 VAL A O 1
ATOM 719 N N . GLN A 1 93 ? -4.458 -4.310 -4.358 1.00 98.38 93 GLN A N 1
ATOM 720 C CA . GLN A 1 93 ? -3.816 -4.963 -5.491 1.00 98.38 93 GLN A CA 1
ATOM 721 C C . GLN A 1 93 ? -2.787 -4.003 -6.084 1.00 98.38 93 GLN A C 1
ATOM 723 O O . GLN A 1 93 ? -3.073 -2.819 -6.271 1.00 98.38 93 GLN A O 1
ATOM 728 N N . LEU A 1 94 ? -1.593 -4.510 -6.371 1.00 98.62 94 LEU A N 1
ATOM 729 C CA . LEU A 1 94 ? -0.541 -3.739 -7.020 1.00 98.62 94 LEU A CA 1
ATOM 730 C C . LEU A 1 94 ? -0.501 -4.072 -8.508 1.00 98.62 94 LEU A C 1
ATOM 732 O O . LEU A 1 94 ? -0.532 -5.247 -8.874 1.00 98.62 94 LEU A O 1
ATOM 736 N N . THR A 1 95 ? -0.329 -3.051 -9.341 1.00 98.62 95 THR A N 1
ATOM 737 C CA . THR A 1 95 ? 0.279 -3.215 -10.666 1.00 98.62 95 THR A CA 1
ATOM 738 C C . THR A 1 95 ? 1.763 -2.907 -10.503 1.00 98.62 95 THR A C 1
ATOM 740 O O . THR A 1 95 ? 2.126 -1.814 -10.067 1.00 98.62 95 THR A O 1
ATOM 743 N N . TYR A 1 96 ? 2.639 -3.856 -10.813 1.00 98.38 96 TYR A N 1
ATOM 744 C CA . TYR A 1 96 ? 4.087 -3.680 -10.733 1.00 98.38 96 TYR A CA 1
ATOM 745 C C . TYR A 1 96 ? 4.616 -2.830 -11.891 1.00 98.38 96 TYR A C 1
ATOM 747 O O . TYR A 1 96 ? 3.966 -2.670 -12.922 1.00 98.38 96 TYR A O 1
ATOM 755 N N . ALA A 1 97 ? 5.835 -2.310 -11.747 1.00 96.06 97 ALA A N 1
ATOM 756 C CA . ALA A 1 97 ? 6.491 -1.512 -12.786 1.00 96.06 97 ALA A CA 1
ATOM 757 C C . ALA A 1 97 ? 6.700 -2.269 -14.119 1.00 96.06 97 ALA A C 1
ATOM 759 O O . ALA A 1 97 ? 6.879 -1.638 -15.156 1.00 96.06 97 ALA A O 1
ATOM 760 N N . ASP A 1 98 ? 6.680 -3.608 -14.104 1.00 94.06 98 ASP A N 1
ATOM 761 C CA . ASP A 1 98 ? 6.738 -4.457 -15.304 1.00 94.06 98 ASP A CA 1
ATOM 762 C C . ASP A 1 98 ? 5.355 -4.741 -15.930 1.00 94.06 98 ASP A C 1
ATOM 764 O O . ASP A 1 98 ? 5.265 -5.470 -16.916 1.00 94.06 98 ASP A O 1
ATOM 768 N N . GLY A 1 99 ? 4.284 -4.170 -15.368 1.00 96.38 99 GLY A N 1
ATOM 769 C CA . GLY A 1 99 ? 2.900 -4.349 -15.804 1.00 96.38 99 GLY A CA 1
ATOM 770 C C . GLY A 1 99 ? 2.222 -5.619 -15.286 1.00 96.38 99 GLY A C 1
ATOM 771 O O . GLY A 1 99 ? 1.030 -5.795 -15.524 1.00 96.38 99 GLY A O 1
ATOM 772 N N . SER A 1 100 ? 2.937 -6.504 -14.581 1.00 97.69 100 SER A N 1
ATOM 773 C CA . SER A 1 100 ? 2.306 -7.651 -13.922 1.00 97.69 100 SER A CA 1
ATOM 774 C C . SER A 1 100 ? 1.507 -7.212 -12.695 1.00 97.69 100 SER A C 1
ATOM 776 O O . SER A 1 100 ? 1.789 -6.175 -12.099 1.00 97.69 100 SER A O 1
ATOM 778 N N . GLU A 1 101 ? 0.508 -7.997 -12.303 1.00 98.44 101 GLU A N 1
ATOM 779 C CA . GLU A 1 101 ? -0.329 -7.687 -11.144 1.00 98.44 101 GLU A CA 1
ATOM 780 C C . GLU A 1 101 ? -0.039 -8.624 -9.974 1.00 98.44 101 GLU A C 1
ATOM 782 O O . GLU A 1 101 ? 0.251 -9.811 -10.157 1.00 98.44 101 GLU A O 1
ATOM 787 N N . SER A 1 102 ? -0.160 -8.093 -8.760 1.00 98.38 102 SER A N 1
ATOM 788 C CA . SER A 1 102 ? -0.192 -8.910 -7.554 1.00 98.38 102 SER A CA 1
ATOM 789 C C . SER A 1 102 ? -1.524 -9.650 -7.445 1.00 98.38 102 SER A C 1
ATOM 791 O O . SER A 1 102 ? -2.556 -9.230 -7.982 1.00 98.38 102 SER A O 1
ATOM 793 N N . ALA A 1 103 ? -1.539 -10.714 -6.646 1.00 97.31 103 ALA A N 1
ATOM 794 C CA . ALA A 1 103 ? -2.797 -11.170 -6.071 1.00 97.31 103 ALA A CA 1
ATOM 795 C C . ALA A 1 103 ? -3.383 -10.077 -5.157 1.00 97.31 103 ALA A C 1
ATOM 797 O O . ALA A 1 103 ? -2.650 -9.257 -4.595 1.00 97.31 103 ALA A O 1
ATOM 798 N N . VAL A 1 104 ? -4.707 -10.077 -5.003 1.00 97.31 104 VAL A N 1
ATOM 799 C CA . VAL A 1 104 ? -5.382 -9.201 -4.041 1.00 97.31 104 VAL A CA 1
ATOM 800 C C . VAL A 1 104 ? -5.013 -9.653 -2.630 1.00 97.31 104 VAL A C 1
ATOM 802 O O . VAL A 1 104 ? -5.146 -10.834 -2.309 1.00 97.31 104 VAL A O 1
ATOM 805 N N . ARG A 1 105 ? -4.557 -8.718 -1.797 1.00 97.25 105 ARG A N 1
ATOM 806 C CA . ARG A 1 105 ? -4.236 -8.939 -0.379 1.00 97.25 105 ARG A CA 1
ATOM 807 C C . ARG A 1 105 ? -5.239 -8.202 0.486 1.00 97.25 105 ARG A C 1
ATOM 809 O O . ARG A 1 105 ? -5.571 -7.063 0.166 1.00 97.25 105 ARG A O 1
ATOM 816 N N . ALA A 1 106 ? -5.703 -8.812 1.569 1.00 96.75 106 ALA A N 1
ATOM 817 C CA . ALA A 1 106 ? -6.614 -8.160 2.508 1.00 96.75 106 ALA A CA 1
ATOM 818 C C . ALA A 1 106 ? -5.945 -7.909 3.858 1.00 96.75 106 ALA A C 1
ATOM 820 O O . ALA A 1 106 ? -5.261 -8.782 4.394 1.00 96.75 106 ALA A O 1
ATOM 821 N N . PHE A 1 107 ? -6.191 -6.733 4.427 1.00 97.31 107 PHE A N 1
ATOM 822 C CA . PHE A 1 107 ? -5.655 -6.319 5.714 1.00 97.31 107 PHE A CA 1
ATOM 823 C C . PHE A 1 107 ? -6.773 -5.826 6.621 1.00 97.31 107 PHE A C 1
ATOM 825 O O . PHE A 1 107 ? -7.660 -5.095 6.180 1.00 97.31 107 PHE A O 1
ATOM 832 N N . ALA A 1 108 ? -6.681 -6.176 7.897 1.00 96.00 108 ALA A N 1
ATOM 833 C CA . ALA A 1 108 ? -7.565 -5.695 8.947 1.00 96.00 108 ALA A CA 1
ATOM 834 C C . ALA A 1 108 ? -6.752 -5.059 10.088 1.00 96.00 108 ALA A C 1
ATOM 836 O O . ALA A 1 108 ? -5.585 -5.426 10.290 1.00 96.00 108 ALA A O 1
ATOM 837 N N . PRO A 1 109 ? -7.335 -4.114 10.847 1.00 94.56 109 PRO A N 1
ATOM 838 C CA . PRO A 1 109 ? -6.740 -3.651 12.094 1.00 94.56 109 PRO A CA 1
ATOM 839 C C . PRO A 1 109 ? -6.633 -4.811 13.092 1.00 94.56 109 PRO A C 1
ATOM 841 O O . PRO A 1 109 ? -7.496 -5.686 13.123 1.00 94.56 109 PRO A O 1
ATOM 844 N N . CYS A 1 110 ? -5.590 -4.821 13.921 1.00 92.12 110 CYS A N 1
ATOM 845 C CA . CYS A 1 110 ? -5.483 -5.817 14.989 1.00 92.12 110 CYS A CA 1
ATOM 846 C C . CYS A 1 110 ? -6.375 -5.448 16.169 1.00 92.12 110 CYS A C 1
ATOM 848 O O . CYS A 1 110 ? -6.547 -4.270 16.504 1.00 92.12 110 CYS A O 1
ATOM 850 N N . ASP A 1 111 ? -6.853 -6.474 16.860 1.00 86.69 111 ASP A N 1
ATOM 851 C CA . ASP A 1 111 ? -7.574 -6.299 18.110 1.00 86.69 111 ASP A CA 1
ATOM 852 C C . ASP A 1 111 ? -6.657 -5.709 19.187 1.00 86.69 111 ASP A C 1
ATOM 854 O O . ASP A 1 111 ? -5.500 -6.103 19.335 1.00 86.69 111 ASP A O 1
ATOM 858 N N . ASN A 1 112 ? -7.195 -4.775 19.976 1.00 80.62 112 ASN A N 1
ATOM 859 C CA . ASN A 1 112 ? -6.533 -4.198 21.151 1.00 80.62 112 ASN A CA 1
ATOM 860 C C . ASN A 1 112 ? -5.15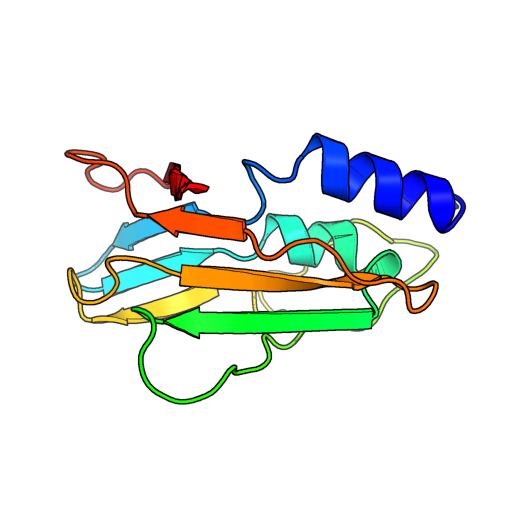8 -3.548 20.881 1.00 80.62 112 ASN A C 1
ATOM 862 O O . ASN A 1 112 ? -4.332 -3.458 21.787 1.00 80.62 112 ASN A O 1
ATOM 866 N N . ALA A 1 113 ? -4.911 -3.046 19.666 1.00 80.12 113 ALA A N 1
ATOM 867 C CA . ALA A 1 113 ? -3.642 -2.401 19.303 1.00 80.12 113 ALA A CA 1
ATOM 868 C C . ALA A 1 113 ? -3.372 -1.061 20.029 1.00 80.12 113 ALA A C 1
ATOM 870 O O . ALA A 1 113 ? -2.253 -0.540 19.984 1.00 80.12 113 ALA A O 1
ATOM 871 N N . GLY A 1 114 ? -4.386 -0.490 20.691 1.00 82.56 114 GLY A N 1
ATOM 872 C CA . GLY A 1 114 ? -4.321 0.860 21.253 1.00 82.56 114 GLY A CA 1
ATOM 873 C C . GLY A 1 114 ? -3.961 1.875 20.166 1.00 82.56 114 GLY A C 1
ATOM 874 O O . GLY A 1 114 ? -4.554 1.866 19.086 1.00 82.56 114 GLY A O 1
ATOM 875 N N . ASP A 1 115 ? -2.940 2.686 20.440 1.00 82.12 115 ASP A N 1
ATOM 876 C CA . ASP A 1 115 ? -2.421 3.697 19.510 1.00 82.12 115 ASP A CA 1
ATOM 877 C C . ASP A 1 115 ? -1.276 3.176 18.622 1.00 82.12 115 ASP A C 1
ATOM 879 O O . ASP A 1 115 ? -0.670 3.948 17.870 1.00 82.12 115 ASP A O 1
ATOM 883 N N . SER A 1 116 ? -0.933 1.887 18.715 1.00 86.62 116 SER A N 1
ATOM 884 C CA . SER A 1 116 ? 0.125 1.282 17.899 1.00 86.62 116 SER A CA 1
ATOM 885 C C . SER A 1 116 ? -0.340 1.078 16.460 1.00 86.62 116 SER A C 1
ATOM 887 O O . SER A 1 116 ? -1.501 0.759 16.208 1.00 86.62 116 SER A O 1
ATOM 889 N N . ALA A 1 117 ? 0.584 1.225 15.507 1.00 91.06 117 ALA A N 1
ATOM 890 C CA . ALA A 1 117 ? 0.331 0.844 14.124 1.00 91.06 117 ALA A CA 1
ATOM 891 C C . ALA A 1 117 ? 0.481 -0.675 13.959 1.00 91.06 117 ALA A C 1
ATOM 893 O O . ALA A 1 117 ? 1.493 -1.241 14.374 1.00 91.06 117 ALA A O 1
ATOM 894 N N . CYS A 1 118 ? -0.501 -1.339 13.355 1.00 92.06 118 CYS A N 1
ATOM 895 C CA . CYS A 1 118 ? -0.461 -2.782 13.144 1.00 92.06 118 CYS A CA 1
ATOM 896 C C . CYS A 1 118 ? -1.400 -3.220 12.008 1.00 92.06 118 CYS A C 1
ATOM 898 O O . CYS A 1 118 ? -2.344 -2.511 11.669 1.00 92.06 118 CYS A O 1
ATOM 900 N N . ALA A 1 119 ? -1.195 -4.409 11.450 1.00 92.06 119 ALA A N 1
ATOM 901 C CA . ALA A 1 119 ? -2.180 -5.045 10.584 1.00 92.06 119 ALA A CA 1
ATOM 902 C C . ALA A 1 119 ? -2.140 -6.562 10.733 1.00 92.06 119 ALA A C 1
ATOM 904 O O . ALA A 1 119 ? -1.098 -7.145 11.034 1.00 92.06 119 ALA A O 1
ATOM 905 N N . VAL A 1 120 ? -3.280 -7.189 10.461 1.00 90.88 120 VAL A N 1
ATOM 906 C CA . VAL A 1 120 ? -3.396 -8.629 10.254 1.00 90.88 120 VAL A CA 1
ATOM 907 C C . VAL A 1 120 ? -3.660 -8.862 8.773 1.00 90.88 120 VAL A C 1
ATOM 909 O O . VAL A 1 120 ? -4.602 -8.293 8.220 1.00 90.88 120 VAL A O 1
ATOM 912 N N . ALA A 1 121 ? -2.836 -9.693 8.132 1.00 85.75 121 ALA A N 1
ATOM 913 C CA . ALA A 1 121 ? -3.125 -10.192 6.793 1.00 85.75 121 ALA A CA 1
ATOM 914 C C . ALA A 1 121 ? -4.255 -11.227 6.891 1.00 85.75 121 ALA A C 1
ATOM 916 O O . ALA A 1 121 ? -4.123 -12.232 7.589 1.00 85.75 121 ALA A O 1
ATOM 917 N N . VAL A 1 122 ? -5.378 -10.953 6.232 1.00 78.06 122 VAL A N 1
ATOM 918 C CA . VAL A 1 122 ? -6.609 -11.752 6.337 1.00 78.06 122 VAL A CA 1
ATOM 919 C C . VAL A 1 122 ? -6.661 -12.832 5.248 1.00 78.06 122 VAL A C 1
ATOM 921 O O . VAL A 1 122 ? -7.233 -13.898 5.471 1.00 78.06 122 VAL A O 1
ATOM 924 N N . ARG A 1 123 ? -6.063 -12.563 4.077 1.00 62.19 123 ARG A N 1
ATOM 925 C CA . ARG A 1 123 ? -5.944 -13.469 2.919 1.00 62.19 123 ARG A CA 1
ATOM 926 C C . ARG A 1 123 ? -4.947 -12.941 1.887 1.00 62.19 123 ARG A C 1
ATOM 928 O O . ARG A 1 123 ? -4.835 -11.696 1.762 1.00 62.19 123 ARG A O 1
#